Protein AF-A0A077LY03-F1 (afdb_monomer_lite)

Sequence (149 aa):
MDNAVRLMQVGGVVAIISVVIGLFSKGTIHDAIVKANESATATKKLTASEIDSLTTVSMVSAVVVGLIAVALWFWMASVNGKGKQWGRIVATVFFVLSVLSLVASLARPESVLTRILGLVQLIVGAAAIYFMYQKDSSEFYRASSAPRM

Radius of gyration: 19.33 Å; chains: 1; bounding box: 44×25×65 Å

Organism: NCBI:txid1194083

Secondary structure (DSSP, 8-state):
-HHHHHHHHHHHHHHHHHHHHHHT-HHHHHHHHHHHHHTS-GGGPPPHHHHHHHHHHHHHHHHHHHHHHHHHHHHHHHHHHTT-THHHHHHHHHHHHHHHHHHHHHTS---HHHHHHHHHHHHHHHHHHHHHHSHHHHHHHHHHHS---

Structure (mmCIF, N/CA/C/O backbone):
data_AF-A0A077LY03-F1
#
_entry.id   AF-A0A077LY03-F1
#
loop_
_atom_site.group_PDB
_atom_site.id
_atom_site.type_symbol
_atom_site.label_atom_id
_atom_site.label_alt_id
_atom_site.label_comp_id
_atom_site.label_asym_id
_atom_site.label_entity_id
_atom_site.label_seq_id
_atom_site.pdbx_PDB_ins_code
_atom_site.Cartn_x
_atom_site.Cartn_y
_atom_site.Cartn_z
_atom_site.occupancy
_atom_site.B_iso_or_equiv
_atom_site.auth_seq_id
_atom_site.auth_comp_id
_atom_site.auth_asym_id
_atom_site.auth_atom_id
_atom_site.pdbx_PDB_model_num
ATOM 1 N N . MET A 1 1 ? -17.595 -2.531 16.384 1.00 56.62 1 MET A N 1
ATOM 2 C CA . MET A 1 1 ? -16.160 -2.897 16.457 1.00 56.62 1 MET A CA 1
ATOM 3 C C . MET A 1 1 ? -15.806 -4.093 15.598 1.00 56.62 1 MET A C 1
ATOM 5 O O . MET A 1 1 ? -14.963 -3.946 14.722 1.00 56.62 1 MET A O 1
ATOM 9 N N . ASP A 1 2 ? -16.462 -5.236 15.795 1.00 70.94 2 ASP A N 1
ATOM 10 C CA . ASP A 1 2 ? -16.126 -6.490 15.102 1.00 70.94 2 ASP A CA 1
ATOM 11 C C . ASP A 1 2 ? -16.083 -6.349 13.576 1.00 70.94 2 ASP A C 1
ATOM 13 O O . ASP A 1 2 ? -15.163 -6.845 12.932 1.00 70.94 2 ASP A O 1
ATOM 17 N N . ASN A 1 3 ? -17.009 -5.578 12.999 1.00 70.44 3 ASN A N 1
ATOM 18 C CA . ASN A 1 3 ? -17.040 -5.315 11.558 1.00 70.44 3 ASN A CA 1
ATOM 19 C C . ASN A 1 3 ? -15.831 -4.497 11.065 1.00 70.44 3 ASN A C 1
ATOM 21 O O . ASN A 1 3 ? -15.294 -4.789 10.000 1.00 70.44 3 ASN A O 1
ATOM 25 N N . ALA A 1 4 ? -15.355 -3.515 11.839 1.00 68.12 4 ALA A N 1
ATOM 26 C CA . ALA A 1 4 ? -14.186 -2.709 11.476 1.00 68.12 4 ALA A CA 1
ATOM 27 C C . ALA A 1 4 ? -12.891 -3.535 11.545 1.00 68.12 4 ALA A C 1
ATOM 29 O O . ALA A 1 4 ? -12.065 -3.467 10.639 1.00 68.12 4 ALA A O 1
ATOM 30 N N . VAL A 1 5 ? -12.740 -4.367 12.580 1.00 73.06 5 VAL A N 1
ATOM 31 C CA . VAL A 1 5 ? -11.588 -5.273 12.721 1.00 73.06 5 VAL A CA 1
ATOM 32 C C . VAL A 1 5 ? -11.573 -6.313 11.598 1.00 73.06 5 VAL A C 1
ATOM 34 O O . VAL A 1 5 ? -10.525 -6.538 10.997 1.00 73.06 5 VAL A O 1
ATOM 37 N N . ARG A 1 6 ? -12.732 -6.891 11.253 1.00 74.38 6 ARG A N 1
ATOM 38 C CA . ARG A 1 6 ? -12.861 -7.824 10.120 1.00 74.38 6 ARG A CA 1
ATOM 39 C C . ARG A 1 6 ? -12.492 -7.168 8.793 1.00 74.38 6 ARG A C 1
ATOM 41 O O . ARG A 1 6 ? -11.744 -7.757 8.024 1.00 74.38 6 ARG A O 1
ATOM 48 N N . LEU A 1 7 ? -12.941 -5.938 8.539 1.00 72.62 7 LEU A N 1
ATOM 49 C CA . LEU A 1 7 ? -12.548 -5.193 7.336 1.00 72.62 7 LEU A CA 1
ATOM 50 C C . LEU A 1 7 ? -11.043 -4.912 7.292 1.00 72.62 7 LEU A C 1
ATOM 52 O O . LEU A 1 7 ? -10.441 -5.012 6.227 1.00 72.62 7 LEU A O 1
ATOM 56 N N . MET A 1 8 ? -10.411 -4.636 8.438 1.00 78.00 8 MET A N 1
ATOM 57 C CA . MET A 1 8 ? -8.954 -4.496 8.502 1.00 78.00 8 MET A CA 1
ATOM 58 C C . MET A 1 8 ? -8.214 -5.802 8.220 1.00 78.00 8 MET A C 1
ATOM 60 O O . MET A 1 8 ? -7.187 -5.793 7.545 1.00 78.00 8 MET A O 1
ATOM 64 N N . GLN A 1 9 ? -8.740 -6.933 8.689 1.00 77.25 9 GLN A N 1
ATOM 65 C CA . GLN A 1 9 ? -8.197 -8.251 8.359 1.00 77.25 9 GLN A CA 1
ATOM 66 C C . GLN A 1 9 ? -8.355 -8.563 6.868 1.00 77.25 9 GLN A C 1
ATOM 68 O O . GLN A 1 9 ? -7.406 -9.039 6.253 1.00 77.25 9 GLN A O 1
ATOM 73 N N . VAL A 1 10 ? -9.506 -8.238 6.270 1.00 79.31 10 VAL A N 1
ATOM 74 C CA . VAL A 1 10 ? -9.724 -8.356 4.819 1.00 79.31 10 VAL A CA 1
ATOM 75 C C . VAL A 1 10 ? -8.723 -7.487 4.056 1.00 79.31 10 VAL A C 1
ATOM 77 O O . VAL A 1 10 ? -8.083 -7.984 3.134 1.00 79.31 10 VAL A O 1
ATOM 80 N N . GLY A 1 11 ? -8.505 -6.237 4.479 1.00 74.50 11 GLY A N 1
ATOM 81 C CA . GLY A 1 11 ? -7.466 -5.367 3.918 1.00 74.50 11 GLY A CA 1
ATOM 82 C C . GLY A 1 11 ? -6.061 -5.974 4.018 1.00 74.50 11 GLY A C 1
ATOM 83 O O . GLY A 1 11 ? -5.312 -5.955 3.044 1.00 74.50 11 GLY A O 1
ATOM 84 N N . GLY A 1 12 ? -5.730 -6.600 5.152 1.00 78.06 12 GLY A N 1
ATOM 85 C CA . GLY A 1 12 ? -4.478 -7.338 5.340 1.00 78.06 12 GLY A CA 1
ATOM 86 C C . GLY A 1 12 ? -4.329 -8.540 4.401 1.00 78.06 12 GLY A C 1
ATOM 87 O O . GLY A 1 12 ? -3.268 -8.723 3.808 1.00 78.06 12 GLY A O 1
ATOM 88 N N . VAL A 1 13 ? -5.389 -9.330 4.204 1.00 82.12 13 VAL A N 1
ATOM 89 C CA . VAL A 1 13 ? -5.392 -10.471 3.266 1.00 82.12 13 VAL A CA 1
ATOM 90 C C . VAL A 1 13 ? -5.240 -9.999 1.820 1.00 82.12 13 VAL A C 1
ATOM 92 O O . VAL A 1 13 ? -4.445 -10.565 1.072 1.00 82.12 13 VAL A O 1
ATOM 95 N N . VAL A 1 14 ? -5.936 -8.930 1.429 1.00 79.25 14 VAL A N 1
ATOM 96 C CA . VAL A 1 14 ? -5.789 -8.317 0.099 1.00 79.25 14 VAL A CA 1
ATOM 97 C C . VAL A 1 14 ? -4.360 -7.811 -0.111 1.00 79.25 14 VAL A C 1
ATOM 99 O O . VAL A 1 14 ? -3.780 -8.033 -1.176 1.00 79.25 14 VAL A O 1
ATOM 102 N N . ALA A 1 15 ? -3.753 -7.197 0.907 1.00 76.44 15 ALA A N 1
ATOM 103 C CA . ALA A 1 15 ? -2.359 -6.771 0.853 1.00 76.44 15 ALA A CA 1
ATOM 104 C C . ALA A 1 15 ? -1.394 -7.961 0.682 1.00 76.44 15 ALA A C 1
ATOM 106 O O . ALA A 1 15 ? -0.478 -7.874 -0.133 1.00 76.44 15 ALA A O 1
ATOM 107 N N . ILE A 1 16 ? -1.628 -9.094 1.360 1.00 82.69 16 ILE A N 1
ATOM 108 C CA . ILE A 1 16 ? -0.841 -10.327 1.163 1.00 82.69 16 ILE A CA 1
ATOM 109 C C . ILE A 1 16 ? -0.959 -10.818 -0.281 1.00 82.69 16 ILE A C 1
ATOM 111 O O . ILE A 1 16 ? 0.057 -11.061 -0.927 1.00 82.69 16 ILE A O 1
ATOM 115 N N . ILE A 1 17 ? -2.182 -10.939 -0.804 1.00 82.12 17 ILE A N 1
ATOM 116 C CA . ILE A 1 17 ? -2.417 -11.392 -2.184 1.00 82.12 17 ILE A CA 1
ATOM 117 C C . ILE A 1 17 ? -1.696 -10.470 -3.172 1.00 82.12 17 ILE A C 1
ATOM 119 O O . ILE A 1 17 ? -1.053 -10.941 -4.107 1.00 82.12 17 ILE A O 1
ATOM 123 N N . SER A 1 18 ? -1.737 -9.161 -2.927 1.00 75.69 18 SER A N 1
ATOM 124 C CA . SER A 1 18 ? -1.070 -8.163 -3.766 1.00 75.69 18 SER A CA 1
ATOM 125 C C . SER A 1 18 ? 0.455 -8.326 -3.756 1.00 75.69 18 SER A C 1
ATOM 127 O O . SER A 1 18 ? 1.081 -8.253 -4.812 1.00 75.69 18 SER A O 1
ATOM 129 N N . VAL A 1 19 ? 1.057 -8.615 -2.594 1.00 80.25 19 VAL A N 1
ATOM 130 C CA . VAL A 1 19 ? 2.494 -8.937 -2.480 1.00 80.25 19 VAL A CA 1
ATOM 131 C C . VAL A 1 19 ? 2.838 -10.201 -3.260 1.00 80.25 19 VAL A C 1
ATOM 133 O O . VAL A 1 19 ? 3.813 -10.206 -4.009 1.00 80.25 19 VAL A O 1
ATOM 136 N N . VAL A 1 20 ? 2.033 -11.258 -3.122 1.00 86.44 20 VAL A N 1
ATOM 137 C CA . VAL A 1 20 ? 2.250 -12.527 -3.831 1.00 86.44 20 VAL A CA 1
ATOM 138 C C . VAL A 1 20 ? 2.198 -12.316 -5.342 1.00 86.44 20 VAL A C 1
ATOM 140 O O . VAL A 1 20 ? 3.104 -12.747 -6.046 1.00 86.44 20 VAL A O 1
ATOM 143 N N . ILE A 1 21 ? 1.198 -11.594 -5.849 1.00 81.75 21 ILE A N 1
ATOM 144 C CA . ILE A 1 21 ? 1.108 -11.256 -7.277 1.00 81.75 21 ILE A CA 1
ATOM 145 C C . ILE A 1 21 ? 2.331 -10.436 -7.720 1.00 81.75 21 ILE A C 1
ATOM 147 O O . ILE A 1 21 ? 2.915 -10.711 -8.770 1.00 81.75 21 ILE A O 1
ATOM 151 N N . GLY A 1 22 ? 2.763 -9.467 -6.906 1.00 75.56 22 GLY A N 1
ATOM 152 C CA . GLY A 1 22 ? 3.953 -8.656 -7.167 1.00 75.56 22 GLY A CA 1
ATOM 153 C C . GLY A 1 22 ? 5.234 -9.483 -7.312 1.00 75.56 22 GLY A C 1
ATOM 154 O O . GLY A 1 22 ? 6.030 -9.218 -8.213 1.00 75.56 22 GLY A O 1
ATOM 155 N N . LEU A 1 23 ? 5.403 -10.535 -6.502 1.00 81.56 23 LEU A N 1
ATOM 156 C CA . LEU A 1 23 ? 6.553 -11.448 -6.585 1.00 81.56 23 LEU A CA 1
ATOM 157 C C . LEU A 1 23 ? 6.643 -12.172 -7.935 1.00 81.56 23 LEU A C 1
ATOM 159 O O . LEU A 1 23 ? 7.742 -12.388 -8.441 1.00 81.56 23 LEU A O 1
ATOM 163 N N . PHE A 1 24 ? 5.505 -12.499 -8.547 1.00 85.25 24 PHE A N 1
ATOM 164 C CA . PHE A 1 24 ? 5.460 -13.164 -9.854 1.00 85.25 24 PHE A CA 1
ATOM 165 C C . PHE A 1 24 ? 5.439 -12.188 -11.041 1.00 85.25 24 PHE A C 1
ATOM 167 O O . PHE A 1 24 ? 5.452 -12.615 -12.192 1.00 85.25 24 PHE A O 1
ATOM 174 N N . SER A 1 25 ? 5.462 -10.876 -10.791 1.00 80.19 25 SER A N 1
ATOM 175 C CA . SER A 1 25 ? 5.321 -9.844 -11.828 1.00 80.19 25 SER A CA 1
ATOM 176 C C . SER A 1 25 ? 6.651 -9.370 -12.435 1.00 80.19 25 SER A C 1
ATOM 178 O O . SER A 1 25 ? 6.669 -8.340 -13.109 1.00 80.19 25 SER A O 1
ATOM 180 N N . LYS A 1 26 ? 7.768 -10.098 -12.235 1.00 81.81 26 LYS A N 1
ATOM 181 C CA . LYS A 1 26 ? 9.104 -9.691 -12.729 1.00 81.81 26 LYS A CA 1
ATOM 182 C C . LYS A 1 26 ? 9.098 -9.360 -14.222 1.00 81.81 26 LYS A C 1
ATOM 184 O O . LYS A 1 26 ? 9.592 -8.303 -14.601 1.00 81.81 26 LYS A O 1
ATOM 189 N N . GLY A 1 27 ? 8.531 -10.247 -15.045 1.00 80.25 27 GLY A N 1
ATOM 190 C CA . GLY A 1 27 ? 8.464 -10.063 -16.500 1.00 80.25 27 GLY A CA 1
ATOM 191 C C . GLY A 1 27 ? 7.703 -8.794 -16.878 1.00 80.25 27 GLY A C 1
ATOM 192 O O . GLY A 1 27 ? 8.227 -7.948 -17.588 1.00 80.25 27 GLY A O 1
ATOM 193 N N . THR A 1 28 ? 6.528 -8.586 -16.285 1.00 79.25 28 THR A N 1
ATOM 194 C CA . THR A 1 28 ? 5.711 -7.386 -16.509 1.00 79.25 28 THR A CA 1
ATOM 195 C C . THR A 1 28 ? 6.437 -6.094 -16.122 1.00 79.25 28 THR A C 1
ATOM 197 O O . THR A 1 28 ? 6.335 -5.097 -16.834 1.00 79.25 28 THR A O 1
ATOM 200 N N . ILE A 1 29 ? 7.170 -6.093 -15.002 1.00 76.06 29 ILE A N 1
ATOM 201 C CA . ILE A 1 29 ? 7.951 -4.932 -14.543 1.00 76.06 29 ILE A CA 1
ATOM 202 C C . ILE A 1 29 ? 9.114 -4.663 -15.502 1.00 76.06 29 ILE A C 1
ATOM 204 O O . ILE A 1 29 ? 9.319 -3.521 -15.908 1.00 76.06 29 ILE A O 1
ATOM 208 N N . HIS A 1 30 ? 9.841 -5.711 -15.890 1.00 82.19 30 HIS A N 1
ATOM 209 C CA . HIS A 1 30 ? 10.939 -5.616 -16.844 1.00 82.19 30 HIS A CA 1
ATOM 210 C C . HIS A 1 30 ? 10.462 -5.048 -18.188 1.00 82.19 30 HIS A C 1
ATOM 212 O O . HIS A 1 30 ? 11.007 -4.056 -18.668 1.00 82.19 30 HIS A O 1
ATOM 218 N N . ASP A 1 31 ? 9.394 -5.608 -18.756 1.00 81.56 31 ASP A N 1
ATOM 219 C CA . ASP A 1 31 ? 8.843 -5.182 -20.045 1.00 81.56 31 ASP A CA 1
ATOM 220 C C . ASP A 1 31 ? 8.326 -3.738 -19.997 1.00 81.56 31 ASP A C 1
ATOM 222 O O . ASP A 1 31 ? 8.514 -2.967 -20.941 1.00 81.56 31 ASP A O 1
ATOM 226 N N . ALA A 1 32 ? 7.726 -3.329 -18.874 1.00 75.06 32 ALA A N 1
ATOM 227 C CA . ALA A 1 32 ? 7.312 -1.947 -18.662 1.00 75.06 32 ALA A CA 1
ATOM 228 C C . ALA A 1 32 ? 8.509 -0.981 -18.624 1.00 75.06 32 ALA A C 1
ATOM 230 O O . ALA A 1 32 ? 8.434 0.101 -19.212 1.00 75.06 32 ALA A O 1
ATOM 231 N N . ILE A 1 33 ? 9.617 -1.367 -17.980 1.00 77.19 33 ILE A N 1
ATOM 232 C CA . ILE A 1 33 ? 10.852 -0.569 -17.937 1.00 77.19 33 ILE A CA 1
ATOM 233 C C . ILE A 1 33 ? 11.489 -0.486 -19.326 1.00 77.19 33 ILE A C 1
ATOM 235 O O . ILE A 1 33 ? 11.871 0.606 -19.744 1.00 77.19 33 ILE A O 1
ATOM 239 N N . VAL A 1 34 ? 11.563 -1.597 -20.0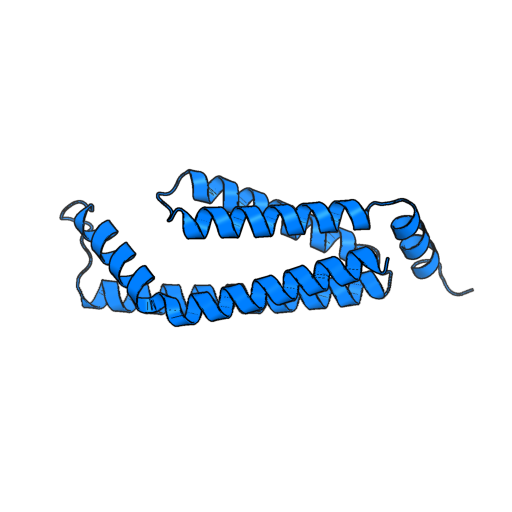66 1.00 82.62 34 VAL A N 1
ATOM 240 C CA . VAL A 1 34 ? 12.076 -1.615 -21.446 1.00 82.62 34 VAL A CA 1
ATOM 241 C C . VAL A 1 34 ? 11.259 -0.673 -22.328 1.00 82.62 34 VAL A C 1
ATOM 243 O O . VAL A 1 34 ? 11.822 0.211 -22.969 1.00 82.62 34 VAL A O 1
ATOM 246 N N . LYS A 1 35 ? 9.928 -0.775 -22.292 1.00 80.44 35 LYS A N 1
ATOM 247 C CA . LYS A 1 35 ? 9.035 0.085 -23.080 1.00 80.44 35 LYS A CA 1
ATOM 248 C C . LYS A 1 35 ? 9.146 1.569 -22.699 1.00 80.44 35 LYS A C 1
ATOM 250 O O . LYS A 1 35 ? 9.112 2.451 -23.562 1.00 80.44 35 LYS A O 1
ATOM 255 N N . ALA A 1 36 ? 9.303 1.869 -21.408 1.00 73.38 36 ALA A N 1
ATOM 256 C CA . ALA A 1 36 ? 9.560 3.231 -20.940 1.00 73.38 36 ALA A CA 1
ATOM 257 C C . ALA A 1 36 ? 10.923 3.753 -21.431 1.00 73.38 36 ALA A C 1
ATOM 259 O O . ALA A 1 36 ? 11.032 4.913 -21.828 1.00 73.38 36 ALA A O 1
ATOM 260 N N . ASN A 1 37 ? 11.939 2.889 -21.462 1.00 81.69 37 ASN A N 1
ATOM 261 C CA . ASN A 1 37 ? 13.277 3.204 -21.952 1.00 81.69 37 ASN A CA 1
ATOM 262 C C . ASN A 1 37 ? 13.317 3.441 -23.472 1.00 81.69 37 ASN A C 1
ATOM 264 O O . ASN A 1 37 ? 14.026 4.323 -23.954 1.00 81.69 37 ASN A O 1
ATOM 268 N N . GLU A 1 38 ? 12.522 2.697 -24.242 1.00 82.44 38 GLU A N 1
ATOM 269 C CA . GLU A 1 38 ? 12.355 2.910 -25.686 1.00 82.44 38 GLU A CA 1
ATOM 270 C C . GLU A 1 38 ? 11.788 4.296 -26.005 1.00 82.44 38 GLU A C 1
ATOM 272 O O . GLU A 1 38 ? 12.178 4.912 -26.997 1.00 82.44 38 GLU A O 1
ATOM 277 N N . SER A 1 39 ? 10.923 4.801 -25.123 1.00 77.31 39 SER A N 1
ATOM 278 C CA . SER A 1 39 ? 10.277 6.112 -25.227 1.00 77.31 39 SER A CA 1
ATOM 279 C C . SER A 1 39 ? 11.159 7.265 -24.716 1.00 77.31 39 SER A C 1
ATOM 281 O O . SER A 1 39 ? 10.789 8.433 -24.849 1.00 77.31 39 SER A O 1
ATOM 283 N N . ALA A 1 40 ? 12.311 6.965 -24.106 1.00 74.50 40 ALA A N 1
ATOM 284 C CA . ALA A 1 40 ? 13.208 7.959 -23.530 1.00 74.50 40 ALA A CA 1
ATOM 285 C C . ALA A 1 40 ? 14.119 8.600 -24.592 1.00 74.50 40 ALA A C 1
ATOM 287 O O . ALA A 1 40 ? 14.558 7.966 -25.555 1.00 74.50 40 ALA A O 1
ATOM 288 N N . THR A 1 41 ? 14.453 9.878 -24.392 1.00 74.25 41 THR A N 1
ATOM 289 C CA . THR A 1 41 ? 15.437 10.597 -25.216 1.00 74.25 41 THR A CA 1
ATOM 290 C C . THR A 1 41 ? 16.789 9.876 -25.189 1.00 74.25 41 THR A C 1
ATOM 292 O O . THR A 1 41 ? 17.149 9.293 -24.170 1.00 74.25 41 THR A O 1
ATOM 295 N N . ALA A 1 42 ? 17.569 9.947 -26.274 1.00 71.50 42 ALA A N 1
ATOM 296 C CA . ALA A 1 42 ? 18.842 9.226 -26.416 1.00 71.50 42 ALA A CA 1
ATOM 297 C C . ALA A 1 42 ? 19.827 9.421 -25.241 1.00 71.50 42 ALA A C 1
ATOM 299 O O . ALA A 1 42 ? 20.548 8.495 -24.892 1.00 71.50 42 ALA A O 1
ATOM 300 N N . THR A 1 43 ? 19.815 10.584 -24.584 1.00 69.19 43 THR A N 1
ATOM 301 C CA . THR A 1 43 ? 20.631 10.911 -23.398 1.00 69.19 43 THR A CA 1
ATOM 302 C C . THR A 1 43 ? 20.123 10.325 -22.075 1.00 69.19 43 THR A C 1
ATOM 304 O O . THR A 1 43 ? 20.815 10.422 -21.068 1.00 69.19 43 THR A O 1
ATOM 307 N N . LYS A 1 44 ? 18.923 9.737 -22.049 1.00 71.25 44 LYS A N 1
ATOM 308 C CA . LYS A 1 44 ? 18.298 9.100 -20.876 1.00 71.25 44 LYS A CA 1
ATOM 309 C C . LYS A 1 44 ? 18.087 7.594 -21.049 1.00 71.25 44 LYS A C 1
ATOM 311 O O . LYS A 1 44 ? 17.440 6.984 -20.199 1.00 71.25 44 LYS A O 1
ATOM 316 N N . LYS A 1 45 ? 18.588 6.999 -22.137 1.00 78.88 45 LYS A N 1
ATOM 317 C CA . LYS A 1 45 ? 18.450 5.561 -22.355 1.00 78.88 45 LYS A CA 1
ATOM 318 C C . LYS A 1 45 ? 19.322 4.779 -21.378 1.00 78.88 45 LYS A C 1
ATOM 320 O O . LYS A 1 45 ? 20.524 4.997 -21.297 1.00 78.88 45 LYS A O 1
ATOM 325 N N . LEU A 1 46 ? 18.685 3.851 -20.685 1.00 80.81 46 LEU A N 1
ATOM 326 C CA . LEU A 1 46 ? 19.285 2.861 -19.810 1.00 80.81 46 LEU A CA 1
ATOM 327 C C . LEU A 1 46 ? 19.888 1.723 -20.640 1.00 80.81 46 LEU A C 1
ATOM 329 O O . LEU A 1 46 ? 19.319 1.295 -21.650 1.00 80.81 46 LEU A O 1
ATOM 333 N N . THR A 1 47 ? 21.022 1.213 -20.180 1.00 89.69 47 THR A N 1
ATOM 334 C CA . THR A 1 47 ? 21.650 -0.027 -20.643 1.00 89.69 47 THR A CA 1
ATOM 335 C C . THR A 1 47 ? 20.885 -1.256 -20.138 1.00 89.69 47 THR A C 1
ATOM 337 O O . THR A 1 47 ? 20.114 -1.181 -19.183 1.00 89.69 47 THR A O 1
ATOM 340 N N . ALA A 1 48 ? 21.123 -2.427 -20.737 1.00 87.44 48 ALA A N 1
ATOM 341 C CA . ALA A 1 48 ? 20.482 -3.674 -20.301 1.00 87.44 48 ALA A CA 1
ATOM 342 C C . ALA A 1 48 ? 20.767 -4.014 -18.820 1.00 87.44 48 ALA A C 1
ATOM 344 O O . ALA A 1 48 ? 19.876 -4.471 -18.109 1.00 87.44 48 ALA A O 1
ATOM 345 N N . SER A 1 49 ? 21.985 -3.730 -18.342 1.00 85.19 49 SER A N 1
ATOM 346 C CA . SER A 1 49 ? 22.375 -3.918 -16.935 1.00 85.19 49 SER A CA 1
ATOM 347 C C . SER A 1 49 ? 21.610 -2.983 -15.988 1.00 85.19 49 SER A C 1
ATOM 349 O O . SER A 1 49 ? 21.163 -3.395 -14.915 1.00 85.19 49 SER A O 1
ATOM 351 N N . GLU A 1 50 ? 21.398 -1.728 -16.395 1.00 81.88 50 GLU A N 1
ATOM 352 C CA . GLU A 1 50 ? 20.613 -0.763 -15.620 1.00 81.88 50 GLU A CA 1
ATOM 353 C C . GLU A 1 50 ? 19.126 -1.130 -15.589 1.00 81.88 50 GLU A C 1
ATOM 355 O O . GLU A 1 50 ? 18.488 -0.964 -14.553 1.00 81.88 50 GLU A O 1
ATOM 360 N N . ILE A 1 51 ? 18.579 -1.678 -16.679 1.00 81.38 51 ILE A N 1
ATOM 361 C CA . ILE A 1 51 ? 17.196 -2.174 -16.729 1.00 81.38 51 ILE A CA 1
ATOM 362 C C . ILE A 1 51 ? 16.999 -3.357 -15.773 1.00 81.38 51 ILE A C 1
ATOM 364 O O . ILE A 1 51 ? 16.032 -3.358 -15.009 1.00 81.38 51 ILE A O 1
ATOM 368 N N . ASP A 1 52 ? 17.900 -4.344 -15.766 1.00 84.12 52 ASP A N 1
ATOM 369 C CA . ASP A 1 52 ? 17.795 -5.494 -14.852 1.00 84.12 52 ASP A CA 1
ATOM 370 C C . ASP A 1 52 ? 17.994 -5.076 -13.385 1.00 84.12 52 ASP A C 1
ATOM 372 O O . ASP A 1 52 ? 17.237 -5.493 -12.500 1.00 84.12 52 ASP A O 1
ATOM 376 N N . SER A 1 53 ? 18.932 -4.156 -13.131 1.00 79.25 53 SER A N 1
ATOM 377 C CA . SER A 1 53 ? 19.132 -3.557 -11.805 1.00 79.25 53 SER A CA 1
ATOM 378 C C . SER A 1 53 ? 17.882 -2.811 -11.337 1.00 79.25 53 SER A C 1
ATOM 380 O O . SER A 1 53 ? 17.408 -3.032 -10.224 1.00 79.25 53 SER A O 1
ATOM 382 N N . LEU A 1 54 ? 17.297 -1.969 -12.193 1.00 72.88 54 LEU A N 1
ATOM 383 C CA . L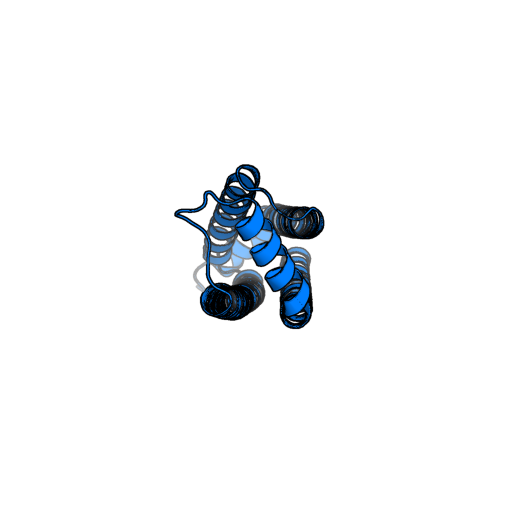EU A 1 54 ? 16.090 -1.206 -11.878 1.00 72.88 54 LEU A CA 1
ATOM 384 C C . LEU A 1 54 ? 14.876 -2.118 -11.677 1.00 72.88 54 LEU A C 1
ATOM 386 O O . LEU A 1 54 ? 14.076 -1.875 -10.774 1.00 72.88 54 LEU A O 1
ATOM 390 N N . THR A 1 55 ? 14.759 -3.189 -12.465 1.00 77.94 55 THR A N 1
ATOM 391 C CA . THR A 1 55 ? 13.730 -4.226 -12.298 1.00 77.94 55 THR A CA 1
ATOM 392 C C . THR A 1 55 ? 13.861 -4.886 -10.928 1.00 77.94 55 THR A C 1
ATOM 394 O O . THR A 1 55 ? 12.884 -4.979 -10.184 1.00 77.94 55 THR A O 1
ATOM 397 N N . THR A 1 56 ? 15.078 -5.297 -10.564 1.00 82.06 56 THR A N 1
ATOM 398 C CA . THR A 1 56 ? 15.365 -5.958 -9.286 1.00 82.06 56 THR A CA 1
ATOM 399 C C . THR A 1 56 ? 15.097 -5.030 -8.105 1.00 82.06 56 THR A C 1
ATOM 401 O O . THR A 1 56 ? 14.390 -5.415 -7.174 1.00 82.06 56 THR A O 1
ATOM 404 N N . VAL A 1 57 ? 15.583 -3.786 -8.157 1.00 74.56 57 VAL A N 1
ATOM 405 C CA . VAL A 1 57 ? 15.322 -2.772 -7.125 1.00 74.56 57 VAL A CA 1
ATOM 406 C C . VAL A 1 57 ? 13.822 -2.520 -6.988 1.00 74.56 57 VAL A C 1
ATOM 408 O O . VAL A 1 57 ? 13.306 -2.547 -5.874 1.00 74.56 57 VAL A O 1
ATOM 411 N N . SER A 1 58 ? 13.105 -2.360 -8.103 1.00 72.50 58 SER A N 1
ATOM 412 C CA . SER A 1 58 ? 11.655 -2.134 -8.094 1.00 72.50 58 SER A CA 1
ATOM 413 C C . SER A 1 58 ? 10.900 -3.298 -7.451 1.00 72.50 58 SER A C 1
ATOM 415 O O . SER A 1 58 ? 10.009 -3.067 -6.634 1.00 72.50 58 SER A O 1
ATOM 417 N N . MET A 1 59 ? 11.279 -4.544 -7.756 1.00 80.69 59 MET A N 1
ATOM 418 C CA . MET A 1 59 ? 10.691 -5.726 -7.120 1.00 80.69 59 MET A CA 1
ATOM 419 C C . MET A 1 59 ? 10.957 -5.761 -5.616 1.00 80.69 59 MET A C 1
ATOM 421 O O . MET A 1 59 ? 10.021 -5.927 -4.836 1.00 80.69 59 MET A O 1
ATOM 425 N N . VAL A 1 60 ? 12.213 -5.586 -5.197 1.00 78.56 60 VAL A N 1
ATOM 426 C CA . VAL A 1 60 ? 12.583 -5.612 -3.775 1.00 78.56 60 VAL A CA 1
ATOM 427 C C . VAL A 1 60 ? 11.839 -4.514 -3.018 1.00 78.56 60 VAL A C 1
ATOM 429 O O . VAL A 1 60 ? 11.238 -4.784 -1.979 1.00 78.56 60 VAL A O 1
ATOM 432 N N . SER A 1 61 ? 11.808 -3.294 -3.557 1.00 70.50 61 SER A N 1
ATOM 433 C CA . SER A 1 61 ? 11.058 -2.185 -2.967 1.00 70.50 61 SER A CA 1
ATOM 434 C C . SER A 1 61 ? 9.563 -2.490 -2.867 1.00 70.50 61 SER A C 1
ATOM 436 O O . SER A 1 61 ? 8.982 -2.279 -1.804 1.00 70.50 61 SER A O 1
ATOM 438 N N . ALA A 1 62 ? 8.940 -3.030 -3.920 1.00 72.44 62 ALA A N 1
ATOM 439 C CA . ALA A 1 62 ? 7.520 -3.377 -3.908 1.00 72.44 62 ALA A CA 1
ATOM 440 C C . ALA A 1 62 ? 7.188 -4.430 -2.838 1.00 72.44 62 ALA A C 1
ATOM 442 O O . ALA A 1 62 ? 6.207 -4.281 -2.109 1.00 72.44 62 ALA A O 1
ATOM 443 N N . VAL A 1 63 ? 8.030 -5.458 -2.695 1.00 79.19 63 VAL A N 1
ATOM 444 C CA . VAL A 1 63 ? 7.865 -6.501 -1.672 1.00 79.19 63 VAL A CA 1
ATOM 445 C C . VAL A 1 63 ? 8.006 -5.916 -0.272 1.00 79.19 63 VAL A C 1
ATOM 447 O O . VAL A 1 63 ? 7.142 -6.146 0.569 1.00 79.19 63 VAL A O 1
ATOM 450 N N . VAL A 1 64 ? 9.051 -5.124 -0.019 1.00 75.44 64 VAL A N 1
ATOM 451 C CA . VAL A 1 64 ? 9.279 -4.492 1.290 1.00 75.44 64 VAL A CA 1
ATOM 452 C C . VAL A 1 64 ? 8.103 -3.595 1.670 1.00 75.44 64 VAL A C 1
ATOM 454 O O . VAL A 1 64 ? 7.557 -3.725 2.764 1.00 75.44 64 VAL A O 1
ATOM 457 N N . VAL A 1 65 ? 7.663 -2.727 0.755 1.00 74.06 65 VAL A N 1
ATOM 458 C CA . VAL A 1 65 ? 6.518 -1.834 0.980 1.00 74.06 65 VAL A CA 1
ATOM 459 C C . VAL A 1 65 ? 5.242 -2.632 1.231 1.00 74.06 65 VAL A C 1
ATOM 461 O O . VAL A 1 65 ? 4.489 -2.317 2.153 1.00 74.06 65 VAL A O 1
ATOM 464 N N . GLY A 1 66 ? 5.001 -3.686 0.455 1.00 75.56 66 GLY A N 1
ATOM 465 C CA . GLY A 1 66 ? 3.823 -4.522 0.627 1.00 75.56 66 GLY A CA 1
ATOM 466 C C . GLY A 1 66 ? 3.823 -5.293 1.951 1.00 75.56 66 GLY A C 1
ATOM 467 O O . GLY A 1 66 ? 2.798 -5.326 2.626 1.00 75.56 66 GLY A O 1
ATOM 468 N N . LEU A 1 67 ? 4.965 -5.828 2.396 1.00 80.75 67 LEU A N 1
ATOM 469 C CA . LEU A 1 67 ? 5.092 -6.468 3.713 1.00 80.75 67 LEU A CA 1
ATOM 470 C C . LEU A 1 67 ? 4.856 -5.478 4.859 1.00 80.75 67 LEU A C 1
ATOM 472 O O . LEU A 1 67 ? 4.169 -5.809 5.827 1.00 80.75 67 LEU A O 1
ATOM 476 N N . ILE A 1 68 ? 5.369 -4.251 4.732 1.00 75.44 68 ILE A N 1
ATOM 477 C CA . ILE A 1 68 ? 5.088 -3.169 5.682 1.00 75.44 68 ILE A CA 1
ATOM 478 C C . ILE A 1 68 ? 3.583 -2.883 5.717 1.00 75.44 68 ILE A C 1
ATOM 480 O O . ILE A 1 68 ? 2.999 -2.814 6.797 1.00 75.44 68 ILE A O 1
ATOM 484 N N . ALA A 1 69 ? 2.930 -2.782 4.556 1.00 74.19 69 ALA A N 1
ATOM 485 C CA . ALA A 1 69 ? 1.489 -2.563 4.473 1.00 74.19 69 ALA A CA 1
ATOM 486 C C . ALA A 1 69 ? 0.688 -3.699 5.134 1.00 74.19 69 ALA A C 1
ATOM 488 O O . ALA A 1 69 ? -0.245 -3.431 5.891 1.00 74.19 69 ALA A O 1
ATOM 489 N N . VAL A 1 70 ? 1.072 -4.959 4.908 1.00 80.81 70 VAL A N 1
ATOM 490 C CA . VAL A 1 70 ? 0.470 -6.131 5.564 1.00 80.81 70 VAL A CA 1
ATOM 491 C C . VAL A 1 70 ? 0.605 -6.034 7.084 1.00 80.81 70 VAL A C 1
ATOM 493 O O . VAL A 1 70 ? -0.392 -6.144 7.803 1.00 80.81 70 VAL A O 1
ATOM 496 N N . ALA A 1 71 ? 1.820 -5.787 7.582 1.00 80.12 71 ALA A N 1
ATOM 497 C CA . ALA A 1 71 ? 2.082 -5.656 9.012 1.00 80.12 71 ALA A CA 1
ATOM 498 C C . ALA A 1 71 ? 1.244 -4.531 9.635 1.00 80.12 71 ALA A C 1
ATOM 500 O O . ALA A 1 71 ? 0.649 -4.713 10.698 1.00 80.12 71 ALA A O 1
ATOM 501 N N . LEU A 1 72 ? 1.135 -3.396 8.943 1.00 79.50 72 LEU A N 1
ATOM 502 C CA . LEU A 1 72 ? 0.327 -2.260 9.371 1.00 79.50 72 LEU A CA 1
ATOM 503 C C . LEU A 1 72 ? -1.164 -2.589 9.429 1.00 79.50 72 LEU A C 1
ATOM 505 O O . LEU A 1 72 ? -1.806 -2.225 10.410 1.00 79.50 72 LEU A O 1
ATOM 509 N N . TRP A 1 73 ? -1.721 -3.295 8.442 1.00 78.81 73 TRP A N 1
ATOM 510 C CA . TRP A 1 73 ? -3.131 -3.702 8.461 1.00 78.81 73 TRP A CA 1
ATOM 511 C C . TRP A 1 73 ? -3.459 -4.577 9.672 1.00 78.81 73 TRP A C 1
ATOM 513 O O . TRP A 1 73 ? -4.411 -4.292 10.402 1.00 78.81 73 TRP A O 1
ATOM 523 N N . PHE A 1 74 ? -2.648 -5.603 9.937 1.00 81.44 74 PHE A N 1
ATOM 524 C CA . PHE A 1 74 ? -2.866 -6.481 11.090 1.00 81.44 74 PHE A CA 1
ATOM 525 C C . PHE A 1 74 ? -2.607 -5.780 12.422 1.00 81.44 74 PHE A C 1
ATOM 527 O O . PHE A 1 74 ? -3.335 -5.992 13.396 1.00 81.44 74 PHE A O 1
ATOM 534 N N . TRP A 1 75 ? -1.605 -4.905 12.474 1.00 82.31 75 TRP A N 1
ATOM 535 C CA . TRP A 1 75 ? -1.342 -4.096 13.654 1.00 82.31 75 TRP A CA 1
ATOM 536 C C . TRP A 1 75 ? -2.499 -3.134 13.947 1.00 82.31 75 TRP A C 1
ATOM 538 O O . TRP A 1 75 ? -2.978 -3.090 15.081 1.00 82.31 75 TRP A O 1
ATOM 548 N N . MET A 1 76 ? -3.028 -2.443 12.934 1.00 79.12 76 MET A N 1
ATOM 549 C CA . MET A 1 76 ? -4.221 -1.605 13.072 1.00 79.12 76 MET A CA 1
ATOM 550 C C . MET A 1 76 ? -5.437 -2.430 13.500 1.00 79.12 76 MET A C 1
ATOM 552 O O . MET A 1 76 ? -6.156 -1.993 14.398 1.00 79.12 76 MET A O 1
ATOM 556 N N . ALA A 1 77 ? -5.643 -3.632 12.951 1.00 78.31 77 ALA A N 1
ATOM 557 C CA . ALA A 1 77 ? -6.715 -4.528 13.388 1.00 78.31 77 ALA A CA 1
ATOM 558 C C . ALA A 1 77 ? -6.598 -4.857 14.890 1.00 78.31 77 ALA A C 1
ATOM 560 O O . ALA A 1 77 ? -7.576 -4.759 15.631 1.00 78.31 77 ALA A O 1
ATOM 561 N N . SER A 1 78 ? -5.385 -5.166 15.361 1.00 80.19 78 SER A N 1
ATOM 562 C CA . SER A 1 78 ? -5.102 -5.469 16.771 1.00 80.19 78 SER A CA 1
ATOM 563 C C . SER A 1 78 ? -5.313 -4.262 17.690 1.00 80.19 78 SER A C 1
ATOM 565 O O . SER A 1 78 ? -5.958 -4.370 18.732 1.00 80.19 78 SER A O 1
ATOM 567 N N . VAL A 1 79 ? -4.794 -3.089 17.317 1.00 79.56 79 VAL A N 1
ATOM 568 C CA . VAL A 1 79 ? -4.899 -1.863 18.125 1.00 79.56 79 VAL A CA 1
ATOM 569 C C . VAL A 1 79 ? -6.346 -1.372 18.208 1.00 79.56 79 VAL A C 1
ATOM 571 O O . VAL A 1 79 ? -6.794 -0.977 19.288 1.00 79.56 79 VAL A O 1
ATOM 574 N N . ASN A 1 80 ? -7.087 -1.439 17.099 1.00 73.69 80 ASN A N 1
ATOM 575 C CA . ASN A 1 80 ? -8.489 -1.034 17.053 1.00 73.69 80 ASN A CA 1
ATOM 576 C C . ASN A 1 80 ? -9.407 -2.033 17.761 1.00 73.69 80 ASN A C 1
ATOM 578 O O . ASN A 1 80 ? -10.281 -1.604 18.510 1.00 73.69 80 ASN A O 1
ATOM 582 N N . GLY A 1 81 ? -9.146 -3.340 17.643 1.00 74.25 81 GLY A N 1
ATOM 583 C CA . GLY A 1 81 ? -9.849 -4.361 18.427 1.00 74.25 81 GLY A CA 1
ATOM 584 C C . GLY A 1 81 ? -9.634 -4.223 19.939 1.00 74.25 81 GLY A C 1
ATOM 585 O O . GLY A 1 81 ? -10.509 -4.569 20.723 1.00 74.25 81 GLY A O 1
AT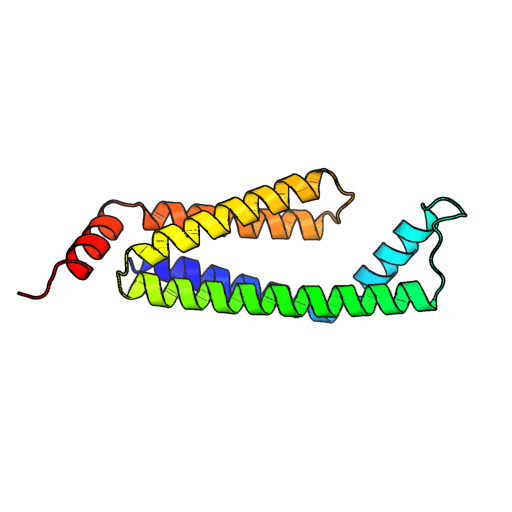OM 586 N N . LYS A 1 82 ? -8.504 -3.641 20.362 1.00 78.38 82 LYS A N 1
ATOM 587 C CA . LYS A 1 82 ? -8.210 -3.314 21.770 1.00 78.38 82 LYS A CA 1
ATOM 588 C C . LYS A 1 82 ? -8.803 -1.977 22.236 1.00 78.38 82 LYS A C 1
ATOM 590 O O . LYS A 1 82 ? -8.517 -1.556 23.352 1.00 78.38 82 LYS A O 1
ATOM 595 N N . GLY A 1 83 ? -9.558 -1.274 21.389 1.00 70.88 83 GLY A N 1
ATOM 596 C CA . GLY A 1 83 ? -10.238 -0.031 21.761 1.00 70.88 83 GLY A CA 1
ATOM 597 C C . GLY A 1 83 ? -9.307 1.158 22.007 1.00 70.88 83 GLY A C 1
ATOM 598 O O . GLY A 1 83 ? -9.723 2.140 22.617 1.00 70.88 83 GLY A O 1
ATOM 599 N N . LYS A 1 84 ? -8.057 1.121 21.523 1.00 74.12 84 LYS A N 1
ATOM 600 C CA . LYS A 1 84 ? -7.125 2.244 21.695 1.00 74.12 84 LYS A CA 1
ATOM 601 C C . LYS A 1 84 ? -7.392 3.337 20.648 1.00 74.12 84 LYS A C 1
ATOM 603 O O . LYS A 1 84 ? -7.194 3.109 19.456 1.00 74.12 84 LYS A O 1
ATOM 608 N N . GLN A 1 85 ? -7.765 4.546 21.080 1.00 65.81 85 GLN A N 1
ATOM 609 C CA . GLN A 1 85 ? -8.228 5.619 20.174 1.00 65.81 85 GLN A CA 1
ATOM 610 C C . GLN A 1 85 ? -7.175 6.106 19.162 1.00 65.81 85 GLN A C 1
ATOM 612 O O . GLN A 1 85 ? -7.536 6.478 18.047 1.00 65.81 85 GLN A O 1
ATOM 617 N N . TRP A 1 86 ? -5.878 6.045 19.494 1.00 72.06 86 TRP A N 1
ATOM 618 C CA . TRP A 1 86 ? -4.792 6.392 18.559 1.00 72.06 86 TRP A CA 1
ATOM 619 C C . TRP A 1 86 ? -4.768 5.513 17.296 1.00 72.06 86 TRP A C 1
ATOM 621 O O . TRP A 1 86 ? -4.334 5.978 16.244 1.00 72.06 86 TRP A O 1
ATOM 631 N N . GLY A 1 87 ? -5.315 4.289 17.355 1.00 69.69 87 GLY A N 1
ATOM 632 C CA . GLY A 1 87 ? -5.462 3.413 16.188 1.00 69.69 87 GLY A CA 1
ATOM 633 C C . GLY A 1 87 ? -6.334 4.020 15.086 1.00 69.69 87 GLY A C 1
ATOM 634 O O . GLY A 1 87 ? -6.143 3.705 13.913 1.00 69.69 87 GLY A O 1
ATOM 635 N N . ARG A 1 88 ? -7.237 4.948 15.439 1.00 72.00 88 ARG A N 1
ATOM 636 C CA . ARG A 1 88 ? -8.053 5.709 14.481 1.00 72.00 88 ARG A CA 1
ATOM 637 C C . ARG A 1 88 ? -7.259 6.782 13.759 1.00 72.00 88 ARG A C 1
ATOM 639 O O . ARG A 1 88 ? -7.430 6.938 12.554 1.00 72.00 88 ARG A O 1
ATOM 646 N N . ILE A 1 89 ? -6.391 7.482 14.488 1.00 75.00 89 ILE A N 1
ATOM 647 C CA . ILE A 1 89 ? -5.539 8.550 13.950 1.00 75.00 89 ILE A CA 1
ATOM 648 C C . ILE A 1 89 ? -4.552 7.951 12.950 1.00 75.00 89 ILE A C 1
ATOM 650 O O . ILE A 1 89 ? -4.415 8.444 11.836 1.00 75.00 89 ILE A O 1
ATOM 654 N N . VAL A 1 90 ? -3.918 6.832 13.308 1.00 73.69 90 VAL A N 1
ATOM 655 C CA . VAL A 1 90 ? -2.960 6.174 12.413 1.00 73.69 90 VAL A CA 1
ATOM 656 C C . VAL A 1 90 ? -3.643 5.663 11.140 1.00 73.69 90 VAL A C 1
ATOM 658 O O . VAL A 1 90 ? -3.121 5.877 10.048 1.00 73.69 90 VAL A O 1
ATOM 661 N N . ALA A 1 91 ? -4.842 5.081 11.251 1.00 73.12 91 ALA A N 1
ATOM 662 C CA . ALA A 1 91 ? -5.613 4.638 10.088 1.00 73.12 91 ALA A CA 1
ATOM 663 C C . ALA A 1 91 ? -6.010 5.797 9.155 1.00 73.12 91 ALA A C 1
ATOM 665 O O . ALA A 1 91 ? -5.908 5.667 7.936 1.00 73.12 91 ALA A O 1
ATOM 666 N N . THR A 1 92 ? -6.411 6.950 9.706 1.00 74.38 92 THR A N 1
ATOM 667 C CA . THR A 1 92 ? -6.731 8.139 8.896 1.00 74.38 92 THR A CA 1
ATOM 6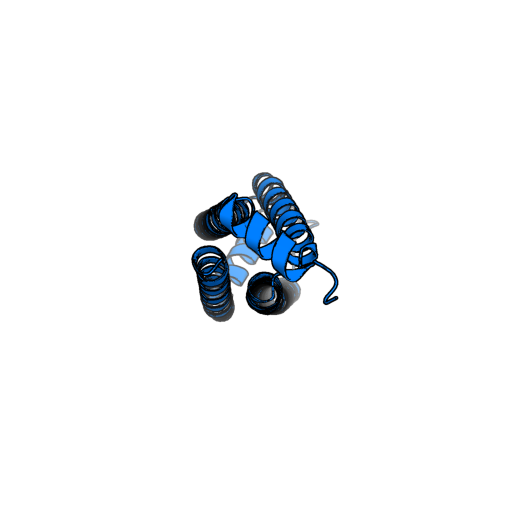68 C C . THR A 1 92 ? -5.497 8.722 8.216 1.00 74.38 92 THR A C 1
ATOM 670 O O . THR A 1 92 ? -5.564 9.028 7.028 1.00 74.38 92 THR A O 1
ATOM 673 N N . VAL A 1 93 ? -4.356 8.813 8.908 1.00 76.88 93 VAL A N 1
ATOM 674 C CA . VAL A 1 93 ? -3.091 9.264 8.300 1.00 76.88 93 VAL A CA 1
ATOM 675 C C . VAL A 1 93 ? -2.686 8.348 7.141 1.00 76.88 93 VAL A C 1
ATOM 677 O O . VAL A 1 93 ? -2.392 8.836 6.050 1.00 76.88 93 VAL A O 1
ATOM 680 N N . PHE A 1 94 ? -2.743 7.026 7.329 1.00 74.00 94 PHE A N 1
ATOM 681 C CA . PHE A 1 94 ? -2.426 6.065 6.267 1.00 74.00 94 PHE A CA 1
ATOM 682 C C . PHE A 1 94 ? -3.362 6.166 5.067 1.00 74.00 94 PHE A C 1
ATOM 684 O O . PHE A 1 94 ? -2.918 6.071 3.921 1.00 74.00 94 PHE A O 1
ATOM 691 N N . PHE A 1 95 ? -4.650 6.385 5.311 1.00 77.12 95 PHE A N 1
ATOM 692 C CA . PHE A 1 95 ? -5.608 6.581 4.235 1.00 77.12 95 PHE A CA 1
ATOM 693 C C . PHE A 1 95 ? -5.320 7.853 3.440 1.00 77.12 95 PHE A C 1
ATOM 695 O O . PHE A 1 95 ? -5.283 7.794 2.215 1.00 77.12 95 PHE A O 1
ATOM 702 N N . VAL A 1 96 ? -5.028 8.976 4.103 1.00 76.19 96 VAL A N 1
ATOM 703 C CA . VAL A 1 96 ? -4.659 10.222 3.413 1.00 76.19 96 VAL A CA 1
ATOM 704 C C . VAL A 1 96 ? -3.389 10.032 2.579 1.00 76.19 96 VAL A C 1
ATOM 706 O O . VAL A 1 96 ? -3.366 10.424 1.414 1.00 76.19 96 VAL A O 1
ATOM 709 N N . LEU A 1 97 ? -2.359 9.370 3.115 1.00 72.56 97 LEU A N 1
ATOM 710 C CA . LEU A 1 97 ? -1.148 9.042 2.350 1.00 72.56 97 LEU A CA 1
ATOM 711 C C . LEU A 1 97 ? -1.448 8.145 1.139 1.00 72.56 97 LEU A C 1
ATOM 713 O O . LEU A 1 97 ? -0.860 8.330 0.072 1.00 72.56 97 LEU A O 1
ATOM 717 N N . SER A 1 98 ? -2.388 7.211 1.280 1.00 71.81 98 SER A N 1
ATOM 718 C CA . SER A 1 98 ? -2.829 6.341 0.184 1.00 71.81 98 SER A CA 1
ATOM 719 C C . SER A 1 98 ? -3.565 7.134 -0.902 1.00 71.81 98 SER A C 1
ATOM 721 O O . SER A 1 98 ? -3.297 6.936 -2.085 1.00 71.81 98 SER A O 1
ATOM 723 N N . VAL A 1 99 ? -4.426 8.087 -0.517 1.00 75.94 99 VAL A N 1
ATOM 724 C CA . VAL A 1 99 ? -5.084 9.021 -1.449 1.00 75.94 99 VAL A CA 1
ATOM 725 C C . VAL A 1 99 ? -4.042 9.852 -2.197 1.00 75.94 99 VAL A C 1
ATOM 727 O O . VAL A 1 99 ? -4.079 9.913 -3.422 1.00 75.94 99 VAL A O 1
ATOM 730 N N . LEU A 1 100 ? -3.091 10.465 -1.486 1.00 73.69 100 LEU A N 1
ATOM 731 C CA . LEU A 1 100 ? -2.040 11.285 -2.097 1.00 73.69 100 LEU A CA 1
ATOM 732 C C . LEU A 1 100 ? -1.173 10.473 -3.063 1.00 73.69 100 LEU A C 1
ATOM 734 O O . LEU A 1 100 ? -0.861 10.948 -4.153 1.00 73.69 100 LEU A O 1
ATOM 738 N N . SER A 1 101 ? -0.834 9.236 -2.696 1.00 68.88 101 SER A N 1
ATOM 739 C CA . SER A 1 101 ? -0.081 8.323 -3.563 1.00 68.88 101 SER A CA 1
ATOM 740 C C . SER A 1 101 ? -0.863 7.981 -4.830 1.00 68.88 101 SER A C 1
ATOM 742 O O . SER A 1 101 ? -0.307 8.030 -5.927 1.00 68.88 101 SER A O 1
ATOM 744 N N . LEU A 1 102 ? -2.166 7.705 -4.704 1.00 73.44 102 LEU A N 1
ATOM 745 C CA . LEU A 1 102 ? -3.033 7.467 -5.854 1.00 73.44 102 LEU A CA 1
ATOM 746 C C . LEU A 1 102 ? -3.103 8.705 -6.753 1.00 73.44 102 LEU A C 1
ATOM 748 O O . LEU A 1 102 ? -2.907 8.581 -7.957 1.00 73.44 102 LEU A O 1
ATOM 752 N N . VAL A 1 103 ? -3.319 9.898 -6.195 1.00 77.12 103 VAL A N 1
ATOM 753 C CA . VAL A 1 103 ? -3.364 11.153 -6.965 1.00 77.12 103 VAL A CA 1
ATOM 754 C C . VAL A 1 103 ? -2.039 11.406 -7.687 1.00 77.12 103 VAL A C 1
ATOM 756 O O . VAL A 1 103 ? -2.043 11.715 -8.876 1.00 77.12 103 VAL A O 1
ATOM 759 N N . ALA A 1 104 ? -0.904 11.204 -7.014 1.00 70.19 104 ALA A N 1
ATOM 760 C CA . ALA A 1 104 ? 0.416 11.320 -7.628 1.00 70.19 104 ALA A CA 1
ATOM 761 C C . ALA A 1 104 ? 0.630 10.297 -8.759 1.00 70.19 104 ALA A C 1
ATOM 763 O O . ALA A 1 104 ? 1.250 10.624 -9.772 1.00 70.19 104 ALA A O 1
ATOM 764 N N . SER A 1 105 ? 0.080 9.084 -8.624 1.00 68.81 105 SER A N 1
ATOM 765 C CA . SER A 1 105 ? 0.110 8.071 -9.687 1.00 68.81 105 SER A CA 1
ATOM 766 C C . SER A 1 105 ? -0.694 8.491 -10.921 1.00 68.81 105 SER A C 1
ATOM 768 O O . SER A 1 105 ? -0.349 8.097 -12.028 1.00 68.81 105 SER A O 1
ATOM 770 N N . LEU A 1 106 ? -1.717 9.352 -10.782 1.00 74.31 106 LEU A N 1
ATOM 771 C CA . LEU A 1 106 ? -2.506 9.816 -11.930 1.00 74.31 106 LEU A CA 1
ATOM 772 C C . LEU A 1 106 ? -1.697 10.679 -12.904 1.00 74.31 106 LEU A C 1
ATOM 774 O O . LEU A 1 106 ? -2.042 10.731 -14.083 1.00 74.31 106 LEU A O 1
ATOM 778 N N . 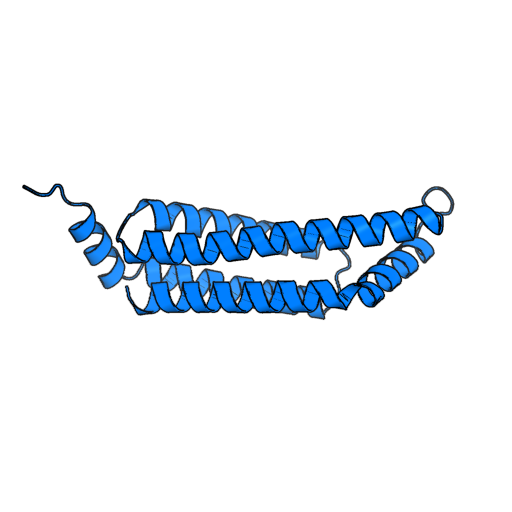ALA A 1 107 ? -0.638 11.330 -12.418 1.00 72.56 107 ALA A N 1
ATOM 779 C CA . ALA A 1 107 ? 0.283 12.121 -13.227 1.00 72.56 107 ALA A CA 1
ATOM 780 C C . ALA A 1 107 ? 1.342 11.264 -13.949 1.00 72.56 107 ALA A C 1
ATOM 782 O O . ALA A 1 107 ? 2.162 11.803 -14.691 1.00 72.56 107 ALA A O 1
ATOM 783 N N . ARG A 1 108 ? 1.353 9.942 -13.726 1.00 66.62 108 ARG A N 1
ATOM 784 C CA . ARG A 1 108 ? 2.311 9.003 -14.316 1.00 66.62 108 ARG A CA 1
ATOM 785 C C . ARG A 1 108 ? 1.587 8.006 -15.230 1.00 66.62 108 ARG A C 1
ATOM 787 O O . ARG A 1 108 ? 0.463 7.603 -14.930 1.00 66.62 108 ARG A O 1
ATOM 794 N N . PRO A 1 109 ? 2.202 7.585 -16.349 1.00 56.53 109 PRO A N 1
ATOM 795 C CA . PRO A 1 109 ? 1.692 6.462 -17.122 1.00 56.53 109 PRO A CA 1
ATOM 796 C C . PRO A 1 109 ? 1.848 5.170 -16.301 1.00 56.53 109 PRO A C 1
ATOM 798 O O . PRO A 1 109 ? 2.947 4.656 -16.128 1.00 56.53 109 PRO A O 1
ATOM 801 N N . GLU A 1 110 ? 0.729 4.678 -15.773 1.00 63.59 110 GLU A N 1
ATOM 802 C CA . GLU A 1 110 ? 0.602 3.471 -14.945 1.00 63.59 110 GLU A CA 1
ATOM 803 C C . GLU A 1 110 ? -0.216 2.402 -15.684 1.00 63.59 110 GLU A C 1
ATOM 805 O O . GLU A 1 110 ? -1.072 2.721 -16.518 1.00 63.59 110 GLU A O 1
ATOM 810 N N . SER A 1 111 ? 0.005 1.122 -15.365 1.00 65.00 111 SER A N 1
ATOM 811 C CA . SER A 1 111 ? -0.800 0.039 -15.941 1.00 65.00 111 SER A CA 1
ATOM 812 C C . SER A 1 111 ? -2.251 0.106 -15.438 1.00 65.00 111 SER A C 1
ATOM 814 O O . SER A 1 111 ? -2.508 0.453 -14.282 1.00 65.00 111 SER A O 1
ATOM 816 N N . VAL A 1 112 ? -3.221 -0.262 -16.286 1.00 64.38 112 VAL A N 1
ATOM 817 C CA . VAL A 1 112 ? -4.651 -0.287 -15.909 1.00 64.38 112 VAL A CA 1
ATOM 818 C C . VAL A 1 112 ? -4.885 -1.197 -14.696 1.00 64.38 112 VAL A C 1
ATOM 820 O O . VAL A 1 112 ? -5.658 -0.845 -13.808 1.00 64.38 112 VAL A O 1
ATOM 823 N N . LEU A 1 113 ? -4.168 -2.322 -14.613 1.00 55.16 113 LEU A N 1
ATOM 824 C CA . LEU A 1 113 ? -4.253 -3.259 -13.494 1.00 55.16 113 LEU A CA 1
ATOM 825 C C . LEU A 1 113 ? -3.770 -2.631 -12.177 1.00 55.16 113 LEU A C 1
ATOM 827 O O . LEU A 1 113 ? -4.479 -2.710 -11.175 1.00 55.16 113 LEU A O 1
ATOM 831 N N . THR A 1 114 ? -2.614 -1.955 -12.183 1.00 61.59 114 THR A N 1
ATOM 832 C CA . THR A 1 114 ? -2.089 -1.248 -10.999 1.00 61.59 114 THR A CA 1
ATOM 833 C C . THR A 1 114 ? -3.080 -0.193 -10.513 1.00 61.59 114 THR A C 1
ATOM 835 O O . THR A 1 114 ? -3.334 -0.063 -9.315 1.00 61.59 114 THR A O 1
ATOM 838 N N . ARG A 1 115 ? -3.709 0.517 -11.455 1.00 70.38 115 ARG A N 1
ATOM 839 C CA . ARG A 1 115 ? -4.707 1.547 -11.160 1.00 70.38 115 ARG A CA 1
ATOM 840 C C . ARG A 1 115 ? -5.960 0.968 -10.503 1.00 70.38 115 ARG A C 1
ATOM 842 O O . ARG A 1 115 ? -6.435 1.521 -9.516 1.00 70.38 115 ARG A O 1
ATOM 849 N N . ILE A 1 116 ? -6.467 -0.158 -11.010 1.00 67.69 116 ILE A N 1
ATOM 850 C CA . ILE A 1 116 ? -7.624 -0.858 -10.431 1.00 67.69 116 ILE A CA 1
ATOM 851 C C . ILE A 1 116 ? -7.307 -1.346 -9.014 1.00 67.69 116 ILE A C 1
ATOM 853 O O . ILE A 1 116 ? -8.098 -1.110 -8.103 1.00 67.69 116 ILE A O 1
ATOM 857 N N . LEU A 1 117 ? -6.144 -1.969 -8.801 1.00 62.16 117 LEU A N 1
ATOM 858 C CA . LEU A 1 117 ? -5.735 -2.441 -7.474 1.00 62.16 117 LEU A CA 1
ATOM 859 C C . LEU A 1 117 ? -5.611 -1.287 -6.469 1.00 62.16 117 LEU A C 1
ATOM 861 O O . LEU A 1 117 ? -6.110 -1.397 -5.349 1.00 62.16 117 LEU A O 1
ATOM 865 N N . GLY A 1 118 ? -5.032 -0.155 -6.881 1.00 70.25 118 GLY A N 1
ATOM 866 C CA . GLY A 1 118 ? -4.964 1.053 -6.055 1.00 70.25 118 GLY A CA 1
ATOM 867 C C . GLY A 1 118 ? -6.345 1.597 -5.672 1.00 70.25 118 GLY A C 1
ATOM 868 O O . GLY A 1 118 ? -6.567 1.963 -4.519 1.00 70.25 118 GLY A O 1
ATOM 869 N N . LEU A 1 119 ? -7.300 1.593 -6.607 1.00 71.62 119 LEU A N 1
ATOM 870 C CA . LEU A 1 119 ? -8.683 2.007 -6.347 1.00 71.62 119 LEU A CA 1
ATOM 871 C C . LEU A 1 119 ? -9.402 1.060 -5.379 1.00 71.62 119 LEU A C 1
ATOM 873 O O . LEU A 1 119 ? -10.076 1.527 -4.462 1.00 71.62 119 LEU A O 1
ATOM 877 N N . VAL A 1 120 ? -9.235 -0.256 -5.534 1.00 71.00 120 VAL A N 1
ATOM 878 C CA . VAL A 1 120 ? -9.813 -1.253 -4.617 1.00 71.00 120 VAL A CA 1
ATOM 879 C C . VAL A 1 120 ? -9.259 -1.068 -3.204 1.00 71.00 120 VAL A C 1
ATOM 881 O O . VAL A 1 120 ? -10.031 -0.994 -2.249 1.00 71.00 120 VAL A O 1
ATOM 884 N N . GLN A 1 121 ? -7.938 -0.912 -3.070 1.00 68.19 121 GLN A N 1
ATOM 885 C CA . GLN A 1 121 ? -7.280 -0.634 -1.790 1.00 68.19 121 GLN A CA 1
ATOM 886 C C . GLN A 1 121 ? -7.846 0.639 -1.137 1.00 68.19 121 GLN A C 1
ATOM 888 O O . GLN A 1 121 ? -8.100 0.665 0.070 1.00 68.19 121 GLN A O 1
ATOM 893 N N . LEU A 1 122 ? -8.089 1.684 -1.937 1.00 78.12 122 LEU A N 1
ATOM 894 C CA . LEU A 1 122 ? -8.663 2.941 -1.467 1.00 78.12 122 LEU A CA 1
ATOM 895 C C . LEU A 1 122 ? -10.093 2.761 -0.947 1.00 78.12 122 LEU A C 1
ATOM 897 O O . LEU A 1 122 ? -10.417 3.254 0.131 1.00 78.12 122 LEU A O 1
ATOM 901 N N . ILE A 1 123 ? -10.938 2.033 -1.679 1.00 75.25 123 ILE A N 1
ATOM 902 C CA . ILE A 1 123 ? -12.326 1.761 -1.280 1.00 75.25 123 ILE A CA 1
ATOM 903 C C . ILE A 1 123 ? -12.359 0.974 0.034 1.00 75.25 123 ILE A C 1
ATOM 905 O O . ILE A 1 123 ? -13.117 1.319 0.940 1.00 75.25 123 ILE A O 1
ATOM 909 N N . VAL A 1 124 ? -11.4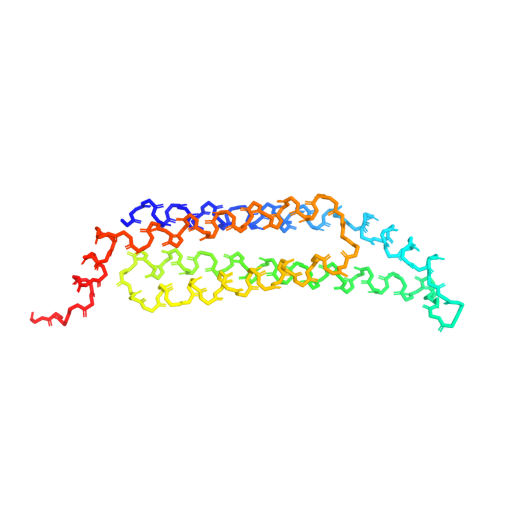97 -0.037 0.174 1.00 71.69 124 VAL A N 1
ATOM 910 C CA . VAL A 1 124 ? -11.374 -0.821 1.413 1.00 71.69 124 VAL A CA 1
ATOM 911 C C . VAL A 1 124 ? -10.920 0.065 2.579 1.00 71.69 124 VAL A C 1
ATOM 913 O O . VAL A 1 124 ? -11.505 0.001 3.662 1.00 71.69 124 VAL A O 1
ATOM 916 N N . GLY A 1 125 ? -9.932 0.940 2.361 1.00 72.06 125 GLY A N 1
ATOM 917 C CA . GLY A 1 125 ? -9.478 1.909 3.363 1.00 72.06 125 GLY A CA 1
ATOM 918 C C . GLY A 1 125 ? -10.571 2.899 3.784 1.00 72.06 125 GLY A C 1
ATOM 919 O O . GLY A 1 125 ? -10.763 3.139 4.978 1.00 72.06 125 GLY A O 1
ATOM 920 N N . ALA A 1 126 ? -11.338 3.418 2.824 1.00 76.25 126 ALA A N 1
ATOM 921 C CA . ALA A 1 126 ? -12.446 4.334 3.079 1.00 76.25 126 ALA A CA 1
ATOM 922 C C . ALA A 1 126 ? -13.568 3.658 3.884 1.00 76.25 126 ALA A C 1
ATOM 924 O O . ALA A 1 126 ? -14.056 4.224 4.863 1.00 76.25 126 ALA A O 1
ATOM 925 N N . ALA A 1 127 ? -13.936 2.425 3.520 1.00 73.00 127 ALA A N 1
ATOM 926 C CA . ALA A 1 127 ? -14.931 1.638 4.242 1.00 73.00 127 ALA A CA 1
ATOM 927 C C . ALA A 1 127 ? -14.482 1.333 5.681 1.00 73.00 127 ALA A C 1
ATOM 929 O O . ALA A 1 127 ? -15.275 1.463 6.617 1.00 73.00 127 ALA A O 1
ATOM 930 N N . ALA A 1 128 ? -13.204 0.988 5.881 1.00 72.38 128 ALA A N 1
ATOM 931 C CA . ALA A 1 128 ? -12.645 0.772 7.212 1.00 72.38 128 ALA A CA 1
ATOM 932 C C . ALA A 1 128 ? -12.760 2.036 8.080 1.00 72.38 128 ALA A C 1
ATOM 934 O O . ALA A 1 128 ? -13.267 1.959 9.199 1.00 72.38 128 ALA A O 1
ATOM 935 N N . ILE A 1 129 ? -12.383 3.208 7.554 1.00 76.81 129 ILE A N 1
ATOM 936 C CA . ILE A 1 129 ? -12.528 4.484 8.273 1.00 76.81 129 ILE A CA 1
ATOM 937 C C . ILE A 1 129 ? -13.991 4.770 8.591 1.00 76.81 129 ILE A C 1
ATOM 939 O O . ILE A 1 129 ? -14.310 5.089 9.734 1.00 76.81 129 ILE A O 1
ATOM 943 N N . TYR A 1 130 ? -14.894 4.613 7.626 1.00 78.81 130 TYR A N 1
ATOM 944 C CA . TYR A 1 130 ? -16.317 4.855 7.845 1.00 78.81 130 TYR A CA 1
ATOM 945 C C . TYR A 1 130 ? -16.857 4.061 9.050 1.00 78.81 130 TYR A C 1
ATOM 947 O O . TYR A 1 130 ? -17.432 4.643 9.974 1.00 78.81 130 TYR A O 1
ATOM 955 N N . PHE A 1 131 ? -16.578 2.755 9.121 1.00 71.19 131 PHE A N 1
ATOM 956 C CA . PHE A 1 131 ? -17.013 1.913 10.244 1.00 71.19 131 PHE A CA 1
ATOM 957 C C . PHE A 1 131 ? -16.290 2.204 11.569 1.00 71.19 131 PHE A C 1
ATOM 959 O O . PHE A 1 131 ? -16.858 1.993 12.648 1.00 71.19 131 PHE A O 1
ATOM 966 N N . MET A 1 132 ? -15.057 2.718 11.531 1.00 69.75 132 MET A N 1
ATOM 967 C CA . MET A 1 132 ? -14.349 3.160 12.740 1.00 69.75 132 MET A CA 1
ATOM 968 C C . MET A 1 132 ? -14.972 4.409 13.367 1.00 69.75 132 MET A C 1
ATOM 970 O O . MET A 1 132 ? -14.888 4.581 14.585 1.00 69.75 132 MET A O 1
ATOM 974 N N . TYR A 1 133 ? -15.580 5.283 12.559 1.00 73.81 133 TYR A N 1
ATOM 975 C CA . TYR A 1 133 ? -16.197 6.527 13.027 1.00 73.81 133 TYR A CA 1
ATOM 976 C C . TYR A 1 133 ? -17.687 6.406 13.364 1.00 73.81 133 TYR A C 1
ATOM 978 O O . TYR A 1 133 ? -18.273 7.365 13.865 1.00 73.81 133 TYR A O 1
ATOM 986 N N . GLN A 1 134 ? -18.281 5.223 13.201 1.00 76.81 134 GLN A N 1
ATOM 987 C CA . GLN A 1 134 ? -19.651 4.961 13.633 1.00 76.81 134 GLN A CA 1
ATOM 988 C C . GLN A 1 134 ? -19.806 5.116 15.160 1.00 76.81 134 GLN A C 1
ATOM 990 O O . GLN A 1 134 ? -18.857 4.900 15.927 1.00 76.81 134 GLN A O 1
ATOM 995 N N . LYS A 1 135 ? -21.011 5.507 15.601 1.00 64.69 135 LYS A N 1
ATOM 996 C CA . LYS A 1 135 ? -21.339 5.779 17.013 1.00 64.69 135 LYS A CA 1
ATOM 997 C C . LYS A 1 135 ? -20.951 4.614 17.928 1.00 64.69 135 LYS A C 1
ATOM 999 O O . LYS A 1 135 ? -20.187 4.829 18.862 1.00 64.69 135 LYS A O 1
ATOM 1004 N N . ASP A 1 136 ? -21.345 3.394 17.576 1.00 64.25 136 ASP A N 1
ATOM 1005 C CA . ASP A 1 136 ? -21.086 2.183 18.370 1.00 64.25 136 ASP A CA 1
ATOM 1006 C C . ASP A 1 136 ? -19.585 1.911 18.563 1.00 64.25 136 ASP A C 1
ATOM 1008 O O . ASP A 1 136 ? -19.123 1.552 19.646 1.00 64.25 136 ASP A O 1
ATOM 1012 N N . SER A 1 137 ? -18.781 2.139 17.519 1.00 62.50 137 SER A N 1
ATOM 1013 C CA . SER A 1 137 ? -17.321 2.038 17.603 1.00 62.50 137 SER A CA 1
ATOM 1014 C C . SER A 1 137 ? -16.748 3.139 18.502 1.00 62.50 137 SER A C 1
ATOM 1016 O O . SER A 1 137 ? -15.876 2.870 19.326 1.00 62.50 137 SER A O 1
ATOM 1018 N N . SER A 1 138 ? -17.258 4.370 18.394 1.00 65.00 138 SER A N 1
ATOM 1019 C CA . SER A 1 138 ? -16.827 5.511 19.215 1.00 65.00 138 SER A CA 1
ATOM 1020 C C . SER A 1 138 ? -17.151 5.336 20.701 1.00 65.00 138 SER A C 1
ATOM 1022 O O . SER A 1 138 ? -16.340 5.726 21.542 1.00 65.00 138 SER A O 1
ATOM 1024 N N . GLU A 1 139 ? -18.272 4.698 21.034 1.00 71.38 139 GLU A N 1
ATOM 1025 C CA . GLU A 1 139 ? -18.612 4.351 22.416 1.00 71.38 139 GLU A CA 1
ATOM 1026 C C . GLU A 1 139 ? -17.706 3.257 22.977 1.00 71.38 139 GLU A C 1
ATOM 1028 O O . GLU A 1 139 ? -17.200 3.413 24.087 1.00 71.38 139 GLU A O 1
ATOM 1033 N N . PHE A 1 140 ? -17.396 2.220 22.194 1.00 68.25 140 PHE A N 1
ATOM 1034 C CA . PHE A 1 140 ? -16.427 1.197 22.598 1.00 68.25 140 PHE A CA 1
ATOM 1035 C C . PHE A 1 140 ? -15.032 1.782 22.851 1.00 68.25 140 PHE A C 1
ATOM 1037 O O . PHE A 1 140 ? -14.388 1.463 23.853 1.00 68.25 140 PHE A O 1
ATOM 1044 N N . TYR A 1 141 ? -14.568 2.674 21.969 1.00 65.31 141 TYR A N 1
ATOM 1045 C CA . TYR A 1 141 ? -13.314 3.400 22.163 1.00 65.31 141 TYR A CA 1
ATOM 1046 C C . TYR A 1 141 ? -13.345 4.224 23.459 1.00 65.31 141 TYR A C 1
ATOM 1048 O O . TYR A 1 141 ? -12.379 4.203 24.214 1.00 65.31 141 TYR A O 1
ATOM 1056 N N . ARG A 1 142 ? -14.448 4.930 23.746 1.00 68.62 142 ARG A N 1
ATOM 1057 C CA . ARG A 1 142 ? -14.602 5.751 24.959 1.00 68.62 142 ARG A CA 1
ATOM 1058 C C . ARG A 1 142 ? -14.637 4.899 26.233 1.00 68.62 142 ARG A C 1
ATOM 1060 O O . ARG A 1 142 ? -13.965 5.246 27.196 1.00 68.62 142 ARG A O 1
ATOM 1067 N N . ALA A 1 143 ? -15.342 3.767 26.215 1.00 74.25 143 ALA A N 1
ATOM 1068 C CA . ALA A 1 143 ? -15.407 2.825 27.334 1.00 74.25 143 ALA A CA 1
ATOM 1069 C C . ALA A 1 143 ? -14.051 2.156 27.623 1.00 74.25 143 ALA A C 1
ATOM 1071 O O . ALA A 1 143 ? -13.678 1.981 28.776 1.00 74.25 143 ALA A O 1
ATOM 1072 N N . SER A 1 144 ? -13.282 1.837 26.579 1.00 69.19 144 SER A N 1
ATOM 1073 C CA . SER A 1 144 ? -11.962 1.197 26.706 1.00 69.19 144 SER A CA 1
ATOM 1074 C C . SER A 1 144 ? -10.839 2.167 27.100 1.00 69.19 144 SER A C 1
ATOM 1076 O O . SER A 1 144 ? -9.766 1.726 27.508 1.00 69.19 144 SER A O 1
ATOM 1078 N N . SER A 1 145 ? -11.068 3.476 26.949 1.00 63.69 145 SER A N 1
ATOM 1079 C CA . SER A 1 145 ? -10.094 4.538 27.253 1.00 63.69 145 SER A CA 1
ATOM 1080 C C . SER A 1 145 ? -10.344 5.217 28.599 1.00 63.69 145 SER A C 1
ATOM 1082 O O . SER A 1 145 ? -9.526 6.030 29.027 1.00 63.69 145 SER A O 1
ATOM 1084 N N . ALA A 1 146 ? -11.469 4.914 29.255 1.00 66.62 146 ALA A N 1
ATOM 1085 C CA . ALA A 1 146 ? -11.756 5.412 30.590 1.00 66.62 146 ALA A CA 1
ATOM 1086 C C . ALA A 1 146 ? -10.753 4.807 31.597 1.00 66.62 146 ALA A C 1
ATOM 1088 O O . ALA A 1 146 ? -10.476 3.605 31.522 1.00 66.62 146 ALA A O 1
ATOM 1089 N N . PRO A 1 147 ? -10.196 5.603 32.531 1.00 59.16 147 PRO A N 1
ATOM 1090 C CA . PRO A 1 147 ? -9.362 5.077 33.605 1.00 59.16 147 PRO A CA 1
ATOM 1091 C C . PRO A 1 147 ? -10.129 3.989 34.361 1.00 59.16 147 PRO A C 1
ATOM 1093 O O . PRO A 1 147 ? -11.284 4.201 34.732 1.00 59.16 147 PRO A O 1
ATOM 1096 N N . ARG A 1 148 ? -9.508 2.821 34.572 1.00 61.72 148 ARG A N 1
ATOM 1097 C CA . ARG A 1 148 ? -10.062 1.810 35.481 1.00 61.72 148 ARG A CA 1
ATOM 1098 C C . ARG A 1 148 ? -10.013 2.409 36.886 1.00 61.72 148 ARG A C 1
ATOM 1100 O O . ARG A 1 148 ? -8.917 2.554 37.424 1.00 61.72 148 ARG A O 1
ATOM 1107 N N . MET A 1 149 ? -11.169 2.843 37.385 1.00 53.72 149 MET A N 1
ATOM 1108 C CA . MET A 1 149 ? -11.357 3.261 38.775 1.00 53.72 149 MET A CA 1
ATOM 1109 C C . MET A 1 149 ? -11.401 2.041 39.687 1.00 53.72 149 MET A C 1
ATOM 1111 O O . MET A 1 149 ? -11.921 0.998 39.225 1.00 53.72 149 MET A O 1
#

pLDDT: mean 74.29, std 6.58, range [53.72, 89.69]

Foldseek 3Di:
DVVLLVLLVVLLVLLVVVLVVLLVCLVVLLVVLVVVLVVDDPVPHDDPVRSNVVSVVVSVVSNVVSVVSSVLSNVLSVCLVLLAPVSLVVLVVVLVVLVVVLVVCVVDPDDPVVNVSSVVSNVSSVVSNVVCPDPVSVVSSVVSPDPPD